Protein AF-A0AAE0I5X9-F1 (afdb_monomer)

Organism: NCBI:txid516989

Solvent-accessible surface area (backbone atoms only — not comparable to full-atom values): 8707 Å² total; per-residue (Å²): 135,83,75,77,74,82,77,69,85,74,56,43,35,26,36,38,39,59,58,84,90,28,45,65,72,63,45,52,54,49,47,45,73,77,28,61,89,68,51,60,85,39,62,48,80,41,82,59,84,77,82,58,62,92,67,30,44,26,38,38,40,31,38,46,26,58,61,53,72,70,57,38,48,51,48,25,50,55,50,54,53,55,61,69,71,42,60,93,91,63,68,49,35,32,38,39,36,35,20,48,60,83,42,85,77,34,55,56,70,71,54,53,39,59,59,49,54,38,78,80,55,45,81,84,45,63,51,51,78,38,63,22,18,76,92,77,73,35,43,58,66,60,47,53,49,53,47,64,75,62,95

pLDDT: mean 84.78, std 13.9, range [49.34, 98.0]

InterPro domains:
  IPR006687 Small GTPase superfamily, SAR1-type [PTHR45684] (49-149)
  IPR006689 Small GTPase superfamily, ARF/SAR type [PF00025] (55-150)
  IPR006689 Small GTPase superfamily, ARF/SAR type [SM00178] (1-151)
  IPR027417 P-loop containing nucleoside triphosphate hydrolase [G3DSA:3.40.50.300] (46-151)
  IPR027417 P-loop containing nucleoside triphosphate hydrolase [SSF52540] (9-149)

Foldseek 3Di:
DDDPDPDPDAAQEEEEEEDPPLCLVLLQVLCCVPCVPPQDPNYDYDYDDPPCLLSHLEYEYGGELQDDLVRLLVSLVVVVVSVVPADVPRDHAYEHEHEDPVDPNRDDPVVSCVSSVCVVVVPPDNYDYWYDYSVVVDTVVVRSVSSVVRD

Nearest PDB structures (foldseek):
  2gao-assembly1_A  TM=7.986E-01  e=5.698E-11  Homo sapiens
  4bas-assembly1_A  TM=8.172E-01  e=1.129E-07  Trypanosoma brucei brucei TREU927
  7rll-assembly1_A  TM=7.810E-01  e=1.452E-07  Candida albicans SC5314
  6vbv-assembly1_3  TM=7.904E-01  e=3.494E-07  Bos taurus
  8f6d-assembly2_D  TM=7.963E-01  e=1.151E-06  Homo sapiens

Secondary structure (DSSP, 8-state):
-PPPPPPPPPPEEEEEEE-TTSSHHHHHHHHHHHHTTTS-TTEEEEE-SSTTGGG-SEEEEEEETT--HHHHHHHHHHHHHHHHTSPTT-PPPEEEEEE-TTSTTPPPHHHHHHHHT-TTTSSSSSEEEEE-BTTTTBSHHHHHHHHHHH-

Mean predicted aligned error: 6.7 Å

Radius of gyration: 16.08 Å; Cα contacts (8 Å, |Δi|>4): 236; chains: 1; bounding box: 30×42×54 Å

Sequence (151 aa):
MSSPAPLGPKPKKVVVVGLDNAGKSKLLRQVWNDLGATLPRTISPSETSSTSLAEAAGIVFVVDATDDHPRWAEAKRELHGMLAAFPPGELPPIVILGTKIDRPYAVEEAVLIHQLGLAELVGGRPITMFMCSVDWKFGYKEAFKWLSENL

Structure (mmCIF, N/CA/C/O backbone):
data_AF-A0AAE0I5X9-F1
#
_entry.id   AF-A0AAE0I5X9-F1
#
loop_
_atom_site.group_PDB
_atom_site.id
_atom_site.type_symbol
_atom_site.label_atom_id
_atom_site.label_alt_id
_atom_site.label_comp_id
_atom_site.label_asym_id
_atom_site.label_entity_id
_atom_site.label_seq_id
_atom_site.pdbx_PDB_ins_code
_atom_site.Cartn_x
_atom_site.Cartn_y
_atom_site.Cartn_z
_atom_site.occupancy
_atom_site.B_iso_or_equiv
_atom_site.auth_seq_id
_atom_site.auth_comp_id
_atom_site.auth_asym_id
_atom_site.auth_atom_id
_atom_site.pdbx_PDB_model_num
ATOM 1 N N . MET A 1 1 ? -13.172 27.947 38.523 1.00 54.00 1 MET A N 1
ATOM 2 C CA . MET A 1 1 ? -12.674 26.621 38.100 1.00 54.00 1 MET A CA 1
ATOM 3 C C . MET A 1 1 ? -13.050 26.447 36.640 1.00 54.00 1 MET A C 1
ATOM 5 O O . MET A 1 1 ? -14.204 26.164 36.353 1.00 54.00 1 MET A O 1
ATOM 9 N N . SER A 1 2 ? -12.136 26.755 35.722 1.00 51.53 2 SER A N 1
ATOM 10 C CA . SER A 1 2 ? -12.405 26.633 34.286 1.00 51.53 2 SER A CA 1
ATOM 11 C C . SER A 1 2 ? -12.300 25.164 33.893 1.00 51.53 2 SER A C 1
ATOM 13 O O . SER A 1 2 ? -11.242 24.561 34.058 1.00 51.53 2 SER A O 1
ATOM 15 N N . SER A 1 3 ? -13.405 24.587 33.426 1.00 57.88 3 SER A N 1
ATOM 16 C CA . SER A 1 3 ? -13.415 23.248 32.833 1.00 57.88 3 SER A CA 1
ATOM 17 C C . SER A 1 3 ? -12.477 23.236 31.616 1.00 57.88 3 SER A C 1
ATOM 19 O O . SER A 1 3 ? -12.530 24.192 30.833 1.00 57.88 3 SER A O 1
ATOM 21 N N . PRO A 1 4 ? -11.602 22.229 31.435 1.00 61.44 4 PRO A N 1
ATOM 22 C CA . PRO A 1 4 ? -10.789 22.146 30.231 1.00 61.44 4 PRO A CA 1
ATOM 23 C C . PRO A 1 4 ? -11.712 22.012 29.016 1.00 61.44 4 PRO A C 1
ATOM 25 O O . PRO A 1 4 ? -12.654 21.217 29.021 1.00 61.44 4 PRO A O 1
ATOM 28 N N . ALA A 1 5 ? -11.456 22.821 27.986 1.00 60.88 5 ALA A N 1
ATOM 29 C CA . ALA A 1 5 ? -12.156 22.719 26.712 1.00 60.88 5 ALA A CA 1
ATOM 30 C C . ALA A 1 5 ? -12.071 21.270 26.193 1.00 60.88 5 ALA A C 1
ATOM 32 O O . ALA A 1 5 ? -11.017 20.643 26.354 1.00 60.88 5 ALA A O 1
ATOM 33 N N . PRO A 1 6 ? -13.142 20.720 25.591 1.00 57.62 6 PRO A N 1
ATOM 34 C CA . PRO A 1 6 ? -13.105 19.370 25.052 1.00 57.62 6 PRO A CA 1
ATOM 35 C C . PRO A 1 6 ? -11.948 19.269 24.056 1.00 57.62 6 PRO A C 1
ATOM 37 O O . PRO A 1 6 ? -11.889 20.007 23.072 1.00 57.62 6 PRO A O 1
ATOM 40 N N . LEU A 1 7 ? -10.998 18.378 24.353 1.00 62.38 7 LEU A N 1
ATOM 41 C CA . LEU A 1 7 ? -9.946 17.997 23.421 1.00 62.38 7 LEU A CA 1
ATOM 42 C C . LEU A 1 7 ? -10.645 17.548 22.136 1.00 62.38 7 LEU A C 1
ATOM 44 O O . LEU A 1 7 ? -11.506 16.668 22.180 1.00 62.38 7 LEU A O 1
ATOM 48 N N . GLY A 1 8 ? -10.313 18.185 21.012 1.00 62.25 8 GLY A N 1
ATOM 49 C CA . GLY A 1 8 ? -10.813 17.766 19.706 1.00 62.25 8 GLY A CA 1
ATOM 50 C C . GLY A 1 8 ? -10.550 16.271 19.461 1.00 62.25 8 GLY A C 1
ATOM 51 O O . GLY A 1 8 ? -9.733 15.667 20.166 1.00 62.25 8 GLY A O 1
ATOM 52 N N . PRO A 1 9 ? -11.232 15.652 18.483 1.00 61.12 9 PRO A N 1
ATOM 53 C CA . PRO A 1 9 ? -11.080 14.226 18.215 1.00 61.12 9 PRO A CA 1
ATOM 54 C C . PRO A 1 9 ? -9.597 13.859 18.073 1.00 61.12 9 PRO A C 1
ATOM 56 O O . PRO A 1 9 ? -8.856 14.504 17.328 1.00 61.12 9 PRO A O 1
ATOM 59 N N . LYS A 1 10 ? -9.161 12.843 18.829 1.00 60.56 10 LYS A N 1
ATOM 60 C CA . LYS A 1 10 ? -7.784 12.344 18.761 1.00 60.56 10 LYS A CA 1
ATOM 61 C C . LYS A 1 10 ? -7.486 11.846 17.342 1.00 60.56 10 LYS A C 1
ATOM 63 O O . LYS A 1 10 ? -8.377 11.274 16.708 1.00 60.56 10 LYS A O 1
ATOM 68 N N . PRO A 1 11 ? -6.248 12.011 16.850 1.00 68.38 11 PRO A N 1
ATOM 69 C CA . PRO A 1 11 ? -5.864 11.435 15.577 1.00 68.38 11 PRO A CA 1
ATOM 70 C C . PRO A 1 11 ? -6.011 9.911 15.568 1.00 68.38 11 PRO A C 1
ATOM 72 O O . PRO A 1 11 ? -5.473 9.220 16.430 1.00 68.38 11 PRO A O 1
ATOM 75 N N . LYS A 1 12 ? -6.737 9.406 14.570 1.00 80.88 12 LYS A N 1
ATOM 76 C CA . LYS A 1 12 ? -6.762 8.012 14.137 1.00 80.88 12 LYS A CA 1
ATOM 77 C C . LYS A 1 12 ? -5.373 7.621 13.604 1.00 80.88 12 LYS A C 1
ATOM 79 O O . LYS A 1 12 ? -4.836 8.181 12.649 1.00 80.88 12 LYS A O 1
ATOM 84 N N . LYS A 1 13 ? -4.752 6.646 14.254 1.00 83.94 13 LYS A N 1
ATOM 85 C CA . LYS A 1 13 ? -3.415 6.162 13.901 1.00 83.94 13 LYS A CA 1
ATOM 86 C C . LYS A 1 13 ? -3.485 5.326 12.624 1.00 83.94 13 LYS A C 1
ATOM 88 O O . LYS A 1 13 ? -4.247 4.366 12.576 1.00 83.94 13 LYS A O 1
ATOM 93 N N . VAL A 1 14 ? -2.687 5.666 11.613 1.00 88.31 14 VAL A N 1
ATOM 94 C CA . VAL A 1 14 ? -2.527 4.833 10.411 1.00 88.31 14 VAL A CA 1
ATOM 95 C C . VAL A 1 14 ? -1.137 4.232 10.435 1.00 88.31 14 VAL A C 1
ATOM 97 O O . VAL A 1 14 ? -0.150 4.938 10.627 1.00 88.31 14 VAL A O 1
ATOM 100 N N . VAL A 1 15 ? -1.043 2.925 10.244 1.00 90.12 15 VAL A N 1
ATOM 101 C CA . VAL A 1 15 ? 0.245 2.228 10.289 1.00 90.12 15 VAL A CA 1
ATOM 102 C C . VAL A 1 15 ? 0.662 1.858 8.873 1.00 90.12 15 VAL A C 1
ATOM 104 O O . VAL A 1 15 ? -0.134 1.326 8.102 1.00 90.12 15 VAL A O 1
ATOM 107 N N . VAL A 1 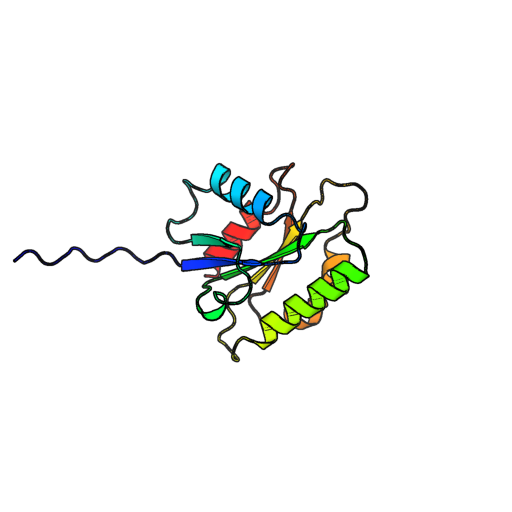16 ? 1.916 2.153 8.527 1.00 91.06 16 VAL A N 1
ATOM 108 C CA . VAL A 1 16 ? 2.514 1.763 7.248 1.00 91.06 16 VAL A CA 1
ATOM 109 C C . VAL A 1 16 ? 3.449 0.583 7.494 1.00 91.06 16 VAL A C 1
ATOM 111 O O . VAL A 1 16 ? 4.431 0.692 8.230 1.00 91.06 16 VAL A O 1
ATOM 114 N N . VAL A 1 17 ? 3.138 -0.548 6.871 1.00 91.38 17 VAL A N 1
ATOM 115 C CA . VAL A 1 17 ? 3.860 -1.822 6.995 1.00 91.38 17 VAL A CA 1
ATOM 116 C C . VAL A 1 17 ? 4.245 -2.349 5.612 1.00 91.38 17 VAL A C 1
ATOM 118 O O . VAL A 1 17 ? 3.852 -1.788 4.595 1.00 91.38 17 VAL A O 1
ATOM 121 N N . GLY A 1 18 ? 5.057 -3.400 5.558 1.00 88.38 18 GLY A N 1
ATOM 122 C CA . GLY A 1 18 ? 5.553 -4.000 4.317 1.00 88.38 18 GLY A CA 1
ATOM 123 C C . GLY A 1 18 ? 7.008 -4.430 4.456 1.00 88.38 18 GLY A C 1
ATOM 124 O O . GLY A 1 18 ? 7.669 -4.063 5.437 1.00 88.38 18 GLY A O 1
ATOM 125 N N . LEU A 1 19 ? 7.524 -5.165 3.472 1.00 86.62 19 LEU A N 1
ATOM 126 C CA . LEU A 1 19 ? 8.905 -5.658 3.494 1.00 86.62 19 LEU A CA 1
ATOM 127 C C . LEU A 1 19 ? 9.932 -4.516 3.496 1.00 86.62 19 LEU A C 1
ATOM 129 O O . LEU A 1 19 ? 9.627 -3.351 3.190 1.00 86.62 19 LEU A O 1
ATOM 133 N N . ASP A 1 20 ? 11.163 -4.825 3.897 1.00 82.19 20 ASP A N 1
ATOM 134 C CA . ASP A 1 20 ? 12.298 -3.923 3.717 1.00 82.19 20 ASP A CA 1
ATOM 135 C C . ASP A 1 20 ? 12.428 -3.517 2.242 1.00 82.19 20 ASP A C 1
ATOM 137 O O . ASP A 1 20 ? 12.007 -4.224 1.335 1.00 82.19 20 ASP A O 1
ATOM 141 N N . ASN A 1 21 ? 12.957 -2.318 1.999 1.00 83.81 21 ASN A N 1
ATOM 142 C CA . ASN A 1 21 ? 13.128 -1.759 0.655 1.00 83.81 21 ASN A CA 1
ATOM 143 C C . ASN A 1 21 ? 11.842 -1.538 -0.184 1.00 83.81 21 ASN A C 1
ATOM 145 O O . ASN A 1 21 ? 11.928 -0.930 -1.250 1.00 83.81 21 ASN A O 1
ATOM 149 N N . ALA A 1 22 ? 10.642 -1.865 0.314 1.00 85.06 22 ALA A N 1
ATOM 150 C CA . ALA A 1 22 ? 9.373 -1.606 -0.388 1.00 85.06 22 ALA A CA 1
ATOM 151 C C . ALA A 1 22 ? 9.041 -0.103 -0.576 1.00 85.06 22 ALA A C 1
ATOM 153 O O . ALA A 1 22 ? 8.101 0.267 -1.274 1.00 85.06 22 ALA A O 1
ATOM 154 N N . GLY A 1 23 ? 9.819 0.800 0.038 1.00 86.31 23 GLY A N 1
ATOM 155 C CA . GLY A 1 23 ? 9.703 2.251 -0.157 1.00 86.31 23 GLY A CA 1
ATOM 156 C C . GLY A 1 23 ? 8.909 3.007 0.913 1.00 86.31 23 GLY A C 1
ATOM 157 O O . GLY A 1 23 ? 8.615 4.186 0.715 1.00 86.31 23 GLY A O 1
ATOM 158 N N . LYS A 1 24 ? 8.610 2.374 2.057 1.00 90.19 24 LYS A N 1
ATOM 159 C CA . LYS A 1 24 ? 7.846 2.951 3.183 1.00 90.19 24 LYS A CA 1
ATOM 160 C C . LYS A 1 24 ? 8.336 4.344 3.611 1.00 90.19 24 LYS A C 1
ATOM 162 O O . LYS A 1 24 ? 7.550 5.287 3.621 1.00 90.19 24 LYS A O 1
ATOM 167 N N . SER A 1 25 ? 9.635 4.524 3.858 1.00 86.88 25 SER A N 1
ATOM 168 C CA . SER A 1 25 ? 10.161 5.801 4.373 1.00 86.88 25 SER A CA 1
ATOM 169 C C . SER A 1 25 ? 10.082 6.923 3.337 1.00 86.88 25 SER A C 1
ATOM 171 O O . SER A 1 25 ? 9.823 8.082 3.666 1.00 86.88 25 SER A O 1
ATOM 173 N N . LYS A 1 26 ? 10.274 6.579 2.055 1.00 90.56 26 LYS A N 1
ATOM 174 C CA . LYS A 1 26 ? 10.146 7.519 0.935 1.00 90.56 26 LYS A CA 1
ATOM 175 C C . LYS A 1 26 ? 8.687 7.947 0.757 1.00 90.56 26 LYS A C 1
ATOM 177 O O . LYS A 1 26 ? 8.429 9.138 0.599 1.00 90.56 26 LYS A O 1
ATOM 182 N N . LEU A 1 27 ? 7.761 6.990 0.840 1.00 89.75 27 LEU A N 1
ATOM 183 C CA . LEU A 1 27 ? 6.320 7.231 0.821 1.00 89.75 27 LEU A CA 1
ATOM 184 C C . LEU A 1 27 ? 5.902 8.161 1.962 1.00 89.75 27 LEU A C 1
ATOM 186 O O . LEU A 1 27 ? 5.300 9.195 1.700 1.00 89.75 27 LEU A O 1
ATOM 190 N N . LEU A 1 28 ? 6.266 7.838 3.205 1.00 88.25 28 LEU A N 1
ATOM 191 C CA . LEU A 1 28 ? 5.904 8.627 4.387 1.00 88.25 28 LEU A CA 1
ATOM 192 C C . LEU A 1 28 ? 6.380 10.075 4.287 1.00 88.25 28 LEU A C 1
ATOM 194 O O . LEU A 1 28 ? 5.602 11.000 4.513 1.00 88.25 28 LEU A O 1
ATOM 198 N N . ARG A 1 29 ? 7.640 10.279 3.883 1.00 87.38 29 ARG A N 1
ATOM 199 C CA . ARG A 1 29 ? 8.182 11.623 3.659 1.00 87.38 29 ARG A CA 1
ATOM 200 C C . ARG A 1 29 ? 7.388 12.376 2.593 1.00 87.38 29 ARG A C 1
ATOM 202 O O . ARG A 1 29 ? 7.090 13.552 2.781 1.00 87.38 29 ARG A O 1
ATOM 209 N N . GLN A 1 30 ? 7.042 11.723 1.483 1.00 90.50 30 GLN A N 1
ATOM 210 C CA . GLN A 1 30 ? 6.301 12.379 0.408 1.00 90.50 30 GLN A CA 1
ATOM 211 C C . GLN A 1 30 ? 4.860 12.704 0.810 1.00 90.50 30 GLN A C 1
ATOM 213 O O . GLN A 1 30 ? 4.385 13.799 0.523 1.00 90.50 30 GLN A O 1
ATOM 218 N N . VAL A 1 31 ? 4.190 11.789 1.509 1.00 87.56 31 VAL A N 1
ATOM 219 C CA . VAL A 1 31 ? 2.854 12.009 2.071 1.00 87.56 31 VAL A CA 1
ATOM 220 C C . VAL A 1 31 ? 2.876 13.196 3.030 1.00 87.56 31 VAL A C 1
ATOM 222 O O . VAL A 1 31 ? 2.016 14.063 2.928 1.00 87.56 31 VAL A O 1
ATOM 225 N N . TRP A 1 32 ? 3.885 13.303 3.897 1.00 84.50 32 TRP A N 1
ATOM 226 C CA . TRP A 1 32 ? 4.031 14.462 4.778 1.00 84.50 32 TRP A CA 1
ATOM 227 C C . TRP A 1 32 ? 4.264 15.767 4.006 1.00 84.50 32 TRP A C 1
ATOM 229 O O . TRP A 1 32 ? 3.668 16.790 4.326 1.00 84.50 32 TRP A O 1
ATOM 239 N N . ASN A 1 33 ? 5.088 15.739 2.958 1.00 86.50 33 ASN A N 1
ATOM 240 C CA . ASN A 1 33 ? 5.364 16.925 2.146 1.00 86.50 33 ASN A CA 1
ATOM 241 C C . ASN A 1 33 ? 4.134 17.414 1.371 1.00 86.50 33 ASN A C 1
ATOM 243 O O . ASN A 1 33 ? 3.880 18.613 1.316 1.00 86.50 33 ASN A O 1
ATOM 247 N N . ASP A 1 34 ? 3.389 16.497 0.753 1.00 84.38 34 ASP A N 1
ATOM 248 C CA . ASP A 1 34 ? 2.258 16.854 -0.105 1.00 84.38 34 ASP A CA 1
ATOM 249 C C . ASP A 1 34 ? 0.968 17.069 0.682 1.00 84.38 34 ASP A C 1
ATOM 251 O O . ASP A 1 34 ? 0.140 17.896 0.301 1.00 84.38 34 ASP A O 1
ATOM 255 N N . LEU A 1 35 ? 0.777 16.280 1.739 1.00 76.06 35 LEU A N 1
ATOM 256 C CA . LEU A 1 35 ? -0.476 16.199 2.469 1.00 76.06 35 LEU A CA 1
ATOM 257 C C . LEU A 1 35 ? -0.335 16.633 3.935 1.00 76.06 35 LEU A C 1
ATOM 259 O O . LEU A 1 35 ? -1.336 16.725 4.621 1.00 76.06 35 LEU A O 1
ATOM 263 N N . GLY A 1 36 ? 0.844 16.974 4.461 1.00 70.31 36 GLY A N 1
ATOM 264 C CA . GLY A 1 36 ? 1.000 17.332 5.883 1.00 70.31 36 GLY A CA 1
ATOM 265 C C . GLY A 1 36 ? 0.122 18.503 6.354 1.00 70.31 36 GLY A C 1
ATOM 266 O O . GLY A 1 36 ? -0.266 18.551 7.518 1.00 70.31 36 GLY A O 1
ATOM 267 N N . ALA A 1 37 ? -0.245 19.420 5.452 1.00 61.69 37 ALA A N 1
ATOM 268 C CA . ALA A 1 37 ? -1.179 20.514 5.737 1.00 61.69 37 ALA A CA 1
ATOM 269 C C . ALA A 1 37 ? -2.658 20.182 5.437 1.00 61.69 37 ALA A C 1
ATOM 271 O O . ALA A 1 37 ? -3.540 20.901 5.907 1.00 61.69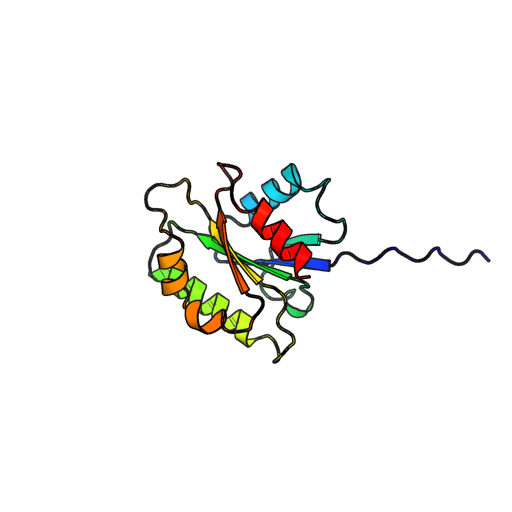 37 ALA A O 1
ATOM 272 N N . THR A 1 38 ? -2.935 19.137 4.647 1.00 60.31 38 THR A N 1
ATOM 273 C CA . THR A 1 38 ? -4.261 18.833 4.064 1.00 60.31 38 THR A CA 1
ATOM 274 C C . THR A 1 38 ? -4.807 17.448 4.405 1.00 60.31 38 THR A C 1
ATOM 276 O O . THR A 1 38 ? -6.008 17.230 4.248 1.00 60.31 38 THR A O 1
ATOM 279 N N . LEU A 1 39 ? -3.981 16.524 4.909 1.00 59.41 39 LEU A N 1
ATOM 280 C CA . LEU A 1 39 ? -4.463 15.343 5.607 1.00 59.41 39 LEU A CA 1
ATOM 281 C C . LEU A 1 39 ? -5.364 15.861 6.719 1.00 59.41 39 LEU A C 1
ATOM 283 O O . LEU A 1 39 ? -4.981 16.805 7.427 1.00 59.41 39 LEU A O 1
ATOM 287 N N . PRO A 1 40 ? -6.542 15.253 6.916 1.00 52.19 40 PRO A N 1
ATOM 288 C CA . PRO A 1 40 ? -7.266 15.465 8.149 1.00 52.19 40 PRO A CA 1
ATOM 289 C C . PRO A 1 40 ? -6.256 15.309 9.285 1.00 52.19 40 PRO A C 1
ATOM 291 O O . PRO A 1 40 ? -5.518 14.320 9.313 1.00 52.19 40 PRO A O 1
ATOM 294 N N . ARG A 1 41 ? -6.223 16.257 10.236 1.00 49.34 41 ARG A N 1
ATOM 295 C CA . ARG A 1 41 ? -5.385 16.167 11.457 1.00 49.34 41 ARG A CA 1
ATOM 296 C C . ARG A 1 41 ? -5.602 14.861 12.232 1.00 49.34 41 ARG A C 1
ATOM 298 O O . ARG A 1 41 ? -4.937 14.606 13.224 1.00 49.34 41 ARG A O 1
ATOM 305 N N . THR A 1 42 ? -6.562 14.073 11.775 1.00 51.12 42 THR A N 1
ATOM 306 C CA . THR A 1 42 ? -6.969 12.762 12.196 1.00 51.12 42 THR A CA 1
ATOM 307 C C . THR A 1 42 ? -6.060 11.626 11.718 1.00 51.12 42 THR A C 1
ATOM 309 O O . THR A 1 42 ? -6.230 10.561 12.263 1.00 51.12 42 THR A O 1
ATOM 312 N N . ILE A 1 43 ? -5.124 11.766 10.768 1.00 61.06 43 ILE A N 1
ATOM 313 C CA . ILE A 1 43 ? -4.277 10.631 10.324 1.00 61.06 43 ILE A CA 1
ATOM 314 C C . ILE A 1 43 ? -2.806 10.853 10.683 1.00 61.06 43 ILE A C 1
ATOM 316 O O . ILE A 1 43 ? -2.215 11.865 10.320 1.00 61.06 43 ILE A O 1
ATOM 320 N N . SER A 1 44 ? -2.194 9.894 11.380 1.00 63.75 44 SER A N 1
ATOM 321 C CA . SER A 1 44 ? -0.762 9.916 11.731 1.00 63.75 44 SER A CA 1
ATOM 322 C C . SER A 1 44 ? -0.054 8.657 11.220 1.00 63.75 44 SER A C 1
ATOM 324 O O . SER A 1 44 ? -0.122 7.631 11.898 1.00 63.75 44 SER A O 1
ATOM 326 N N . PRO A 1 45 ? 0.587 8.715 10.035 1.00 61.09 45 PRO A N 1
ATOM 327 C CA . PRO A 1 45 ? 1.321 7.596 9.448 1.00 61.09 45 PRO A CA 1
ATOM 328 C C . PRO A 1 45 ? 2.643 7.312 10.182 1.00 61.09 45 PRO A C 1
ATOM 330 O O . PRO A 1 45 ? 3.459 8.218 10.347 1.00 61.09 45 PRO A O 1
ATOM 333 N N . SER A 1 46 ? 2.899 6.060 10.568 1.00 60.19 46 SER A N 1
ATOM 334 C CA . SER A 1 46 ? 4.187 5.632 11.148 1.00 60.19 46 SER A CA 1
ATOM 335 C C . SER A 1 46 ? 4.639 4.274 10.615 1.00 60.19 46 SER A C 1
ATOM 337 O O . SER A 1 46 ? 3.804 3.388 10.428 1.00 60.19 46 SER A O 1
ATOM 339 N N . GLU A 1 47 ? 5.950 4.078 10.435 1.00 62.75 47 GLU A N 1
ATOM 340 C CA . GLU A 1 47 ? 6.509 2.732 10.242 1.00 62.75 47 GLU A CA 1
ATOM 341 C C . GLU A 1 47 ? 6.380 1.944 11.548 1.00 62.75 47 GLU A C 1
ATOM 343 O O . GLU A 1 47 ? 6.633 2.479 12.630 1.00 62.75 47 GLU A O 1
ATOM 348 N N . THR A 1 48 ? 5.973 0.676 11.494 1.00 61.56 48 THR A N 1
ATOM 349 C CA . THR A 1 48 ? 6.021 -0.177 12.688 1.00 61.56 48 THR A CA 1
ATOM 350 C C . THR A 1 48 ? 6.361 -1.624 12.367 1.00 61.56 48 THR A C 1
ATOM 352 O O . THR A 1 48 ? 5.813 -2.223 11.447 1.00 61.56 48 THR A O 1
ATOM 355 N N . SER A 1 49 ? 7.214 -2.191 13.218 1.00 53.69 49 SER A N 1
ATOM 356 C CA . SER A 1 49 ? 7.423 -3.621 13.405 1.00 53.69 49 SER A CA 1
ATOM 357 C C . SER A 1 49 ? 6.381 -4.141 14.410 1.00 53.69 49 SER A C 1
ATOM 359 O O . SER A 1 49 ? 6.566 -4.025 15.618 1.00 53.69 49 SER A O 1
ATOM 361 N N . SER A 1 50 ? 5.247 -4.647 13.917 1.00 51.78 50 SER A N 1
ATOM 362 C CA . SER A 1 50 ? 4.244 -5.491 14.613 1.00 51.78 50 SER A CA 1
ATOM 363 C C . SER A 1 50 ? 3.489 -4.985 15.870 1.00 51.78 50 SER A C 1
ATOM 365 O O . SER A 1 50 ? 2.302 -5.273 15.985 1.00 51.78 50 SER A O 1
ATOM 367 N N . THR A 1 51 ? 4.068 -4.215 16.797 1.00 51.03 51 THR A N 1
ATOM 368 C CA . THR A 1 51 ? 3.446 -3.955 18.123 1.00 51.03 51 THR A CA 1
ATOM 369 C C . THR A 1 51 ? 2.310 -2.915 18.112 1.00 51.03 51 THR A C 1
ATOM 371 O O . THR A 1 51 ? 1.573 -2.802 19.083 1.00 51.03 51 THR A O 1
ATOM 374 N N . SER A 1 52 ? 2.125 -2.150 17.029 1.00 63.12 52 SER A N 1
ATOM 375 C CA . SER A 1 52 ? 1.136 -1.055 16.971 1.00 63.12 52 SER A CA 1
ATOM 376 C C . SER A 1 52 ? -0.140 -1.357 16.180 1.00 63.12 52 SER A C 1
ATOM 378 O O . SER A 1 52 ? -1.022 -0.499 16.122 1.00 63.12 52 SER A O 1
ATOM 380 N N . LEU A 1 53 ? -0.244 -2.544 15.575 1.00 74.50 53 LEU A N 1
ATOM 381 C CA . LEU A 1 53 ? -1.337 -2.895 14.660 1.00 74.50 53 LEU A CA 1
ATOM 382 C C . LEU A 1 53 ? -2.704 -2.965 15.352 1.00 74.50 53 LEU A C 1
ATOM 384 O O . LEU A 1 53 ? -3.695 -2.577 14.747 1.00 74.50 53 LEU A O 1
ATOM 388 N N . ALA A 1 54 ? -2.753 -3.378 16.622 1.00 73.75 54 ALA A N 1
ATOM 389 C CA . ALA A 1 54 ? -4.000 -3.486 17.387 1.00 73.75 54 ALA A CA 1
ATOM 390 C C . ALA A 1 54 ? -4.709 -2.136 17.611 1.00 73.75 54 ALA A C 1
ATOM 392 O O . ALA A 1 54 ? -5.913 -2.094 17.822 1.00 73.75 54 ALA A O 1
ATOM 393 N N . GLU A 1 55 ? -3.971 -1.024 17.557 1.00 77.44 55 GLU A N 1
ATOM 394 C CA . GLU A 1 55 ? -4.519 0.331 17.708 1.00 77.44 55 GLU A CA 1
ATOM 395 C C . GLU A 1 55 ? -4.627 1.072 16.366 1.00 77.44 55 GLU A C 1
ATOM 397 O O . GLU A 1 55 ? -4.921 2.272 16.332 1.00 77.44 55 GLU A O 1
ATOM 402 N N . ALA A 1 56 ? -4.309 0.401 15.256 1.00 86.75 56 ALA A N 1
ATOM 403 C CA . ALA A 1 56 ? -4.354 1.010 13.940 1.00 86.75 56 ALA A CA 1
ATOM 404 C C . ALA A 1 56 ? -5.813 1.221 13.530 1.00 86.75 56 ALA A C 1
ATOM 406 O O . ALA A 1 56 ? -6.581 0.276 13.395 1.00 86.75 56 ALA A O 1
ATOM 407 N N . ALA A 1 57 ? -6.181 2.471 13.274 1.00 89.69 57 ALA A N 1
ATOM 408 C CA . ALA A 1 57 ? -7.462 2.788 12.661 1.00 89.69 57 ALA A CA 1
ATOM 409 C C . ALA A 1 57 ? -7.485 2.403 11.174 1.00 89.69 57 ALA A C 1
ATOM 411 O O . ALA A 1 57 ? -8.550 2.166 10.624 1.00 89.69 57 ALA A O 1
ATOM 412 N N . GLY A 1 58 ? -6.317 2.346 10.529 1.00 92.31 58 GLY A N 1
ATOM 413 C CA . GLY A 1 58 ? -6.150 1.930 9.140 1.00 92.31 58 GLY A CA 1
ATOM 414 C C . GLY A 1 58 ? -4.721 1.480 8.862 1.00 92.31 58 GLY A C 1
ATOM 415 O O . GLY A 1 58 ? -3.782 1.877 9.563 1.00 92.31 58 GLY A O 1
ATOM 416 N N . ILE A 1 59 ? -4.549 0.651 7.838 1.00 93.06 59 ILE A N 1
ATOM 417 C CA . ILE A 1 59 ? -3.260 0.044 7.496 1.00 93.06 59 ILE A CA 1
ATOM 418 C C . ILE A 1 59 ? -2.924 0.332 6.034 1.00 93.06 59 ILE A C 1
ATOM 420 O O . ILE A 1 59 ? -3.764 0.193 5.150 1.00 93.06 59 ILE A O 1
ATOM 424 N N . VAL A 1 60 ? -1.671 0.696 5.769 1.00 94.81 60 VAL A N 1
ATOM 425 C CA . VAL A 1 60 ? -1.102 0.728 4.417 1.00 94.81 60 VAL A CA 1
ATOM 426 C C . VAL A 1 60 ? -0.026 -0.348 4.336 1.00 94.81 60 VAL A C 1
ATOM 428 O O . VAL A 1 60 ? 1.033 -0.219 4.949 1.00 94.81 60 VAL A O 1
ATOM 431 N N . PHE A 1 61 ? -0.296 -1.412 3.588 1.00 95.44 61 PHE A N 1
ATOM 432 C CA . PHE A 1 61 ? 0.648 -2.488 3.314 1.00 95.44 61 PHE A CA 1
ATOM 433 C C . PHE A 1 61 ? 1.366 -2.213 1.990 1.00 95.44 61 PHE A C 1
ATOM 435 O O . PHE A 1 61 ? 0.754 -2.205 0.925 1.00 95.44 61 PHE A O 1
ATOM 442 N N . VAL A 1 62 ? 2.667 -1.949 2.059 1.00 95.88 62 VAL A N 1
ATOM 443 C CA . VAL A 1 62 ? 3.491 -1.518 0.925 1.00 95.88 62 VAL A CA 1
ATOM 444 C C . VAL A 1 62 ? 4.199 -2.716 0.300 1.00 95.88 62 VAL A C 1
ATOM 4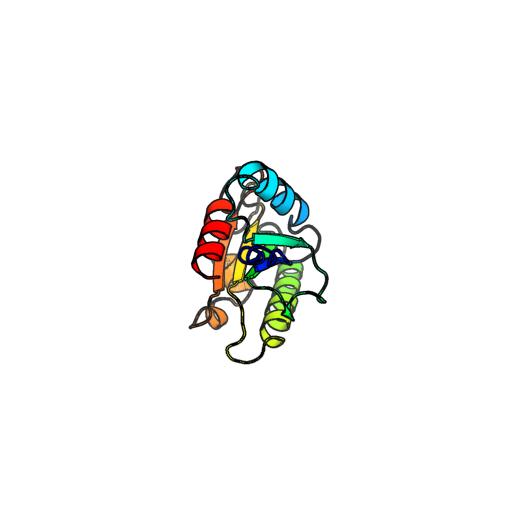46 O O . VAL A 1 62 ? 4.888 -3.463 0.998 1.00 95.88 62 VAL A O 1
ATOM 449 N N . VAL A 1 63 ? 4.075 -2.858 -1.020 1.00 96.44 63 VAL A N 1
ATOM 450 C CA . VAL A 1 63 ? 4.714 -3.916 -1.818 1.00 96.44 63 VAL A CA 1
ATOM 451 C C . VAL A 1 63 ? 5.428 -3.281 -2.998 1.00 96.44 63 VAL A C 1
ATOM 453 O O . VAL A 1 63 ? 4.875 -2.395 -3.637 1.00 96.44 63 VAL A O 1
ATOM 456 N N . ASP A 1 64 ? 6.648 -3.717 -3.292 1.00 96.50 64 ASP A N 1
ATOM 457 C CA . ASP A 1 64 ? 7.394 -3.253 -4.459 1.00 96.50 64 ASP A CA 1
ATOM 458 C C . ASP A 1 64 ? 6.903 -3.973 -5.726 1.00 96.50 64 ASP A C 1
ATOM 460 O O . ASP A 1 64 ? 6.888 -5.204 -5.784 1.00 96.50 64 ASP A O 1
ATOM 464 N N . ALA A 1 65 ? 6.507 -3.223 -6.756 1.00 97.75 65 ALA A N 1
ATOM 465 C CA . ALA A 1 65 ? 6.100 -3.800 -8.037 1.00 97.75 65 ALA A CA 1
ATOM 466 C C . ALA A 1 65 ? 7.286 -4.356 -8.848 1.00 97.75 65 ALA A C 1
ATOM 468 O O . ALA A 1 65 ? 7.068 -5.024 -9.852 1.00 97.75 65 ALA A O 1
ATOM 469 N N . THR A 1 66 ? 8.526 -4.080 -8.440 1.00 96.88 66 THR A N 1
ATOM 470 C CA . THR A 1 66 ? 9.755 -4.558 -9.101 1.00 96.88 66 THR A CA 1
ATOM 471 C C . THR A 1 66 ? 10.405 -5.753 -8.414 1.00 96.88 66 THR A C 1
ATOM 473 O O . THR A 1 66 ? 11.415 -6.258 -8.904 1.00 96.88 66 THR A O 1
ATOM 476 N N . ASP A 1 67 ? 9.853 -6.179 -7.278 1.00 96.25 67 ASP A N 1
ATOM 477 C CA . ASP A 1 67 ? 10.325 -7.359 -6.561 1.00 96.25 67 ASP A CA 1
ATOM 478 C C . ASP A 1 67 ? 10.151 -8.636 -7.404 1.00 96.25 67 ASP A C 1
ATOM 480 O O . ASP A 1 67 ? 9.515 -8.650 -8.456 1.00 96.25 67 ASP A O 1
ATOM 484 N N . ASP A 1 68 ? 10.754 -9.729 -6.946 1.00 94.44 68 ASP A N 1
ATOM 485 C CA . ASP A 1 68 ? 10.648 -11.038 -7.575 1.00 94.44 68 ASP A CA 1
ATOM 486 C C . ASP A 1 68 ? 9.688 -11.972 -6.816 1.00 94.44 68 ASP A C 1
ATOM 488 O O . ASP A 1 68 ? 9.120 -11.650 -5.768 1.00 94.44 68 ASP A O 1
ATOM 492 N N . HIS A 1 69 ? 9.484 -13.172 -7.361 1.00 93.00 69 HIS A N 1
ATOM 493 C CA . HIS A 1 69 ? 8.530 -14.133 -6.808 1.00 93.00 69 HIS A CA 1
ATOM 494 C C . HIS A 1 69 ? 8.822 -14.534 -5.342 1.00 93.00 69 HIS A C 1
ATOM 496 O O . HIS A 1 69 ? 7.865 -14.643 -4.569 1.00 93.00 69 HIS A O 1
ATOM 502 N N . PRO A 1 70 ? 10.079 -14.756 -4.903 1.00 96.25 70 PRO A N 1
ATOM 503 C CA . PRO A 1 70 ? 10.396 -14.973 -3.488 1.00 96.25 70 PRO A CA 1
ATOM 504 C C . PRO A 1 70 ? 9.991 -13.808 -2.578 1.00 96.25 70 PRO A C 1
ATOM 506 O O . PRO A 1 70 ? 9.344 -14.041 -1.553 1.00 96.25 70 PRO A O 1
ATOM 509 N N . ARG A 1 71 ? 10.308 -12.565 -2.963 1.00 95.50 71 ARG A N 1
ATOM 510 C CA . ARG A 1 71 ? 9.918 -11.362 -2.213 1.00 95.50 71 ARG A CA 1
ATOM 511 C C . ARG A 1 71 ? 8.400 -11.223 -2.114 1.00 95.50 71 ARG A C 1
ATOM 513 O O . ARG A 1 71 ? 7.874 -10.987 -1.029 1.00 95.50 71 ARG A O 1
ATOM 520 N N . TRP A 1 72 ? 7.660 -11.442 -3.201 1.00 95.88 72 TRP A N 1
ATOM 521 C CA . TRP A 1 72 ? 6.194 -11.400 -3.147 1.00 95.88 72 TRP A CA 1
ATOM 522 C C . TRP A 1 72 ? 5.584 -12.544 -2.336 1.00 95.88 72 TRP A C 1
ATOM 524 O O . TRP A 1 72 ? 4.585 -12.331 -1.650 1.00 95.88 72 TRP A O 1
ATOM 534 N N . ALA A 1 73 ? 6.179 -13.738 -2.355 1.00 96.31 73 ALA A N 1
ATOM 535 C CA . ALA A 1 73 ? 5.740 -14.842 -1.503 1.00 96.31 73 ALA A CA 1
ATOM 536 C C . ALA A 1 73 ? 5.942 -14.521 -0.011 1.00 96.31 73 ALA A C 1
ATOM 538 O O . ALA A 1 73 ? 5.076 -14.823 0.815 1.00 96.31 73 ALA A O 1
ATOM 539 N N . GLU A 1 74 ? 7.047 -13.859 0.337 1.00 95.69 74 GLU A N 1
ATOM 540 C CA . GLU A 1 74 ? 7.277 -13.338 1.684 1.00 95.69 74 GLU A CA 1
ATOM 541 C C . GLU A 1 74 ? 6.253 -12.252 2.046 1.00 95.69 74 G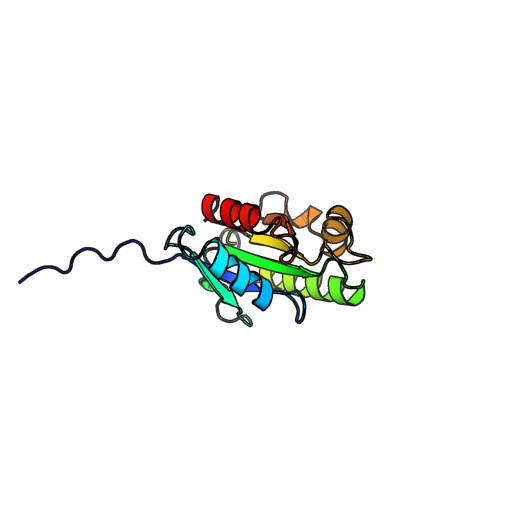LU A C 1
ATOM 543 O O . GLU A 1 74 ? 5.622 -12.336 3.101 1.00 95.69 74 GLU A O 1
ATOM 548 N N . ALA A 1 75 ? 6.003 -11.296 1.146 1.00 95.38 75 ALA A N 1
ATOM 549 C CA . ALA A 1 75 ? 5.004 -10.249 1.346 1.00 95.38 75 ALA A CA 1
ATOM 550 C C . ALA A 1 75 ? 3.596 -10.834 1.539 1.00 95.38 75 ALA A C 1
ATOM 552 O O . ALA A 1 75 ? 2.863 -10.393 2.423 1.00 95.38 75 ALA A O 1
ATOM 553 N N . LYS A 1 76 ? 3.233 -11.871 0.773 1.00 95.81 76 LYS A N 1
ATOM 554 C CA . LYS A 1 76 ? 1.987 -12.625 0.951 1.00 95.81 76 LYS A CA 1
ATOM 555 C C . LYS A 1 76 ? 1.918 -13.248 2.342 1.00 95.81 76 LYS A C 1
ATOM 557 O O . LYS A 1 76 ? 0.908 -13.090 3.020 1.00 95.81 76 LYS A O 1
ATOM 562 N N . ARG A 1 77 ? 2.971 -13.944 2.781 1.00 94.38 77 ARG A N 1
ATOM 563 C CA . ARG A 1 77 ? 3.013 -14.583 4.106 1.00 94.38 77 ARG A CA 1
ATOM 564 C C . ARG A 1 77 ? 2.799 -13.561 5.223 1.00 94.38 77 ARG A C 1
ATOM 566 O O . ARG A 1 77 ? 1.980 -13.802 6.106 1.00 94.38 77 ARG A O 1
ATOM 573 N N . GLU A 1 78 ? 3.494 -12.428 5.164 1.00 92.88 78 GLU A N 1
ATOM 574 C CA . GLU A 1 78 ? 3.363 -11.349 6.150 1.00 92.88 78 GLU A CA 1
ATOM 575 C C . GLU A 1 78 ? 1.969 -10.702 6.112 1.00 92.88 78 GLU A C 1
ATOM 577 O O . GLU A 1 78 ? 1.347 -10.524 7.158 1.00 92.88 78 GLU A O 1
ATOM 582 N N . LEU A 1 79 ? 1.429 -10.417 4.919 1.00 93.12 79 LEU A N 1
ATOM 583 C CA . LEU A 1 79 ? 0.080 -9.868 4.759 1.00 93.12 79 LEU A CA 1
ATOM 584 C C . LEU A 1 79 ? -0.977 -10.808 5.347 1.00 93.12 79 LEU A C 1
ATOM 586 O O . LEU A 1 79 ? -1.785 -10.390 6.170 1.00 93.12 79 LEU A O 1
ATOM 590 N N . HIS A 1 80 ? -0.972 -12.080 4.951 1.00 92.88 80 HIS A N 1
ATOM 591 C CA . H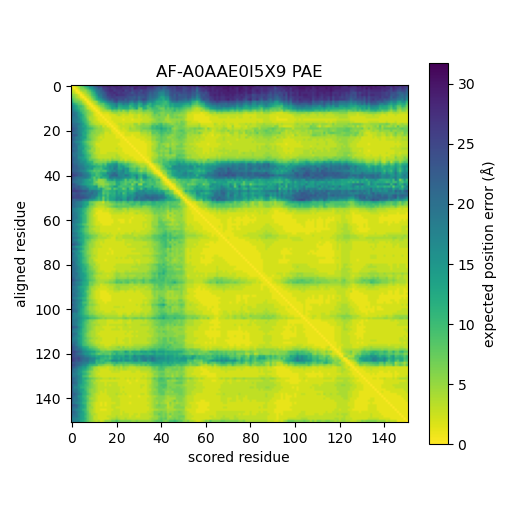IS A 1 80 ? -1.959 -13.059 5.414 1.00 92.88 80 HIS A CA 1
ATOM 592 C C . HIS A 1 80 ? -1.826 -13.331 6.917 1.00 92.88 80 HIS A C 1
ATOM 594 O O . HIS A 1 80 ? -2.841 -13.410 7.607 1.00 92.88 80 HIS A O 1
ATOM 600 N N . GLY A 1 81 ? -0.598 -13.404 7.441 1.00 90.50 81 GLY A N 1
ATOM 601 C CA . GLY A 1 81 ? -0.345 -13.528 8.878 1.00 90.50 81 GLY A CA 1
ATOM 602 C C . GLY A 1 81 ? -0.869 -12.329 9.671 1.00 90.50 81 GLY A C 1
ATOM 603 O O . GLY A 1 81 ? -1.534 -12.508 10.689 1.00 90.50 81 GLY A O 1
ATOM 604 N N . MET A 1 82 ? -0.648 -11.111 9.168 1.00 88.75 82 MET A N 1
ATOM 605 C CA . MET A 1 82 ? -1.191 -9.887 9.758 1.00 88.75 82 MET A CA 1
ATOM 606 C C . MET A 1 82 ? -2.724 -9.892 9.752 1.00 88.75 82 MET A C 1
ATOM 608 O O . MET A 1 82 ? -3.333 -9.601 10.775 1.00 88.75 82 MET A O 1
ATOM 612 N N . LEU A 1 83 ? -3.355 -10.243 8.628 1.00 88.81 83 LEU A N 1
ATOM 613 C CA . LEU A 1 83 ? -4.817 -10.313 8.516 1.00 88.81 83 LEU A CA 1
ATOM 614 C C . LEU A 1 83 ? -5.430 -11.329 9.484 1.00 88.81 83 LEU A C 1
ATOM 616 O O . LEU A 1 83 ? -6.498 -11.076 10.035 1.00 88.81 83 LEU A O 1
ATOM 620 N N . ALA A 1 84 ? -4.763 -12.467 9.688 1.00 88.50 84 ALA A N 1
ATOM 621 C CA . ALA A 1 84 ? -5.203 -13.513 10.608 1.00 88.50 84 ALA A CA 1
ATOM 622 C C . ALA A 1 84 ? -5.058 -13.125 12.090 1.00 88.50 84 ALA A C 1
ATOM 624 O O . ALA A 1 84 ? -5.681 -13.756 12.942 1.00 88.50 84 ALA A O 1
ATOM 625 N N . ALA A 1 85 ? -4.255 -12.104 12.406 1.00 87.12 85 ALA A N 1
ATOM 626 C CA . ALA A 1 85 ? -4.069 -11.624 13.772 1.00 87.12 85 ALA A CA 1
ATOM 627 C C . ALA A 1 85 ? -5.234 -10.753 14.278 1.00 87.12 85 ALA A C 1
ATOM 629 O O . ALA A 1 85 ? -5.346 -10.539 15.484 1.00 87.12 85 ALA A O 1
ATOM 630 N N . PHE A 1 86 ? -6.100 -10.256 13.386 1.00 87.06 86 PHE A N 1
ATOM 631 C CA . PHE A 1 86 ? -7.276 -9.475 13.771 1.00 87.06 86 PHE A CA 1
ATOM 632 C C . PHE A 1 86 ? -8.471 -10.387 14.080 1.00 87.06 86 PHE A C 1
ATOM 634 O O . PHE A 1 86 ? -8.769 -11.291 13.290 1.00 87.06 86 PHE A O 1
ATOM 641 N N . PRO A 1 87 ? -9.205 -10.142 15.181 1.00 86.69 87 PRO A N 1
ATOM 642 C CA . PRO A 1 87 ? -10.459 -10.833 15.444 1.00 86.69 87 PRO A CA 1
ATOM 643 C C . PRO A 1 87 ? -11.490 -10.626 14.317 1.00 86.69 87 PRO A C 1
ATOM 645 O O . PRO A 1 87 ? -11.469 -9.602 13.621 1.00 86.69 87 PRO A O 1
ATOM 648 N N . PRO A 1 88 ? -12.433 -11.568 14.129 1.00 83.38 88 PRO A N 1
ATOM 649 C CA . PRO A 1 88 ? -13.517 -11.403 13.167 1.00 83.38 88 PRO A CA 1
ATOM 650 C C . PRO A 1 88 ? -14.304 -10.107 13.410 1.00 83.38 88 PRO A C 1
ATOM 652 O O . PRO A 1 88 ? -14.822 -9.887 14.499 1.00 83.38 88 PRO A O 1
ATOM 655 N N . GLY A 1 89 ? -14.418 -9.264 12.380 1.00 85.12 89 GLY A N 1
ATOM 656 C CA . GLY A 1 89 ? -15.144 -7.988 12.451 1.00 85.12 89 GLY A CA 1
ATOM 657 C C . GLY A 1 89 ? -14.338 -6.800 12.992 1.00 85.12 89 GLY A C 1
ATOM 658 O O . GLY A 1 89 ? -14.840 -5.683 12.954 1.00 85.12 89 GLY A O 1
ATOM 659 N N . GLU A 1 90 ? -13.095 -7.010 13.430 1.00 88.00 90 GLU A N 1
ATOM 660 C CA . GLU A 1 90 ? -12.221 -5.954 13.971 1.00 88.00 90 GLU A CA 1
ATOM 661 C C . GLU A 1 90 ? -11.119 -5.521 12.992 1.00 88.00 90 GLU A C 1
ATOM 663 O O . GLU A 1 90 ? -10.243 -4.730 13.334 1.00 88.00 90 GLU A O 1
ATOM 668 N N . LEU A 1 91 ? -11.142 -6.040 11.761 1.00 88.94 91 LEU A N 1
ATOM 669 C CA . LEU A 1 91 ? -10.154 -5.697 10.747 1.00 88.94 91 LEU A CA 1
ATOM 670 C C . LEU A 1 91 ? -10.328 -4.228 10.309 1.00 88.94 91 LEU A C 1
ATOM 672 O O . LEU A 1 91 ? -11.377 -3.900 9.745 1.00 88.94 91 LEU A O 1
ATOM 676 N N . PRO A 1 92 ? -9.322 -3.354 10.501 1.00 91.88 92 PRO A N 1
ATOM 677 C CA . PRO A 1 92 ? -9.400 -1.985 10.012 1.00 91.88 92 PRO A CA 1
ATOM 678 C C . PRO A 1 92 ? -9.321 -1.950 8.476 1.00 91.88 92 PRO A C 1
ATOM 680 O O . PRO A 1 92 ? -8.853 -2.911 7.859 1.00 91.88 92 PRO A O 1
ATOM 683 N N . PRO A 1 93 ? -9.718 -0.841 7.831 1.00 93.81 93 PRO A N 1
ATOM 684 C CA . PRO A 1 93 ? -9.474 -0.623 6.412 1.00 93.81 93 PRO A CA 1
ATOM 685 C C . PRO A 1 93 ? -7.997 -0.771 6.048 1.00 93.81 93 PRO A C 1
ATOM 687 O O . PRO A 1 93 ? -7.112 -0.241 6.731 1.00 93.81 93 PRO A O 1
ATOM 690 N N . ILE A 1 94 ? -7.735 -1.461 4.940 1.00 94.44 94 ILE A N 1
ATOM 691 C CA . ILE A 1 94 ? -6.387 -1.747 4.459 1.00 94.44 94 ILE A CA 1
ATOM 692 C C . ILE A 1 94 ? -6.236 -1.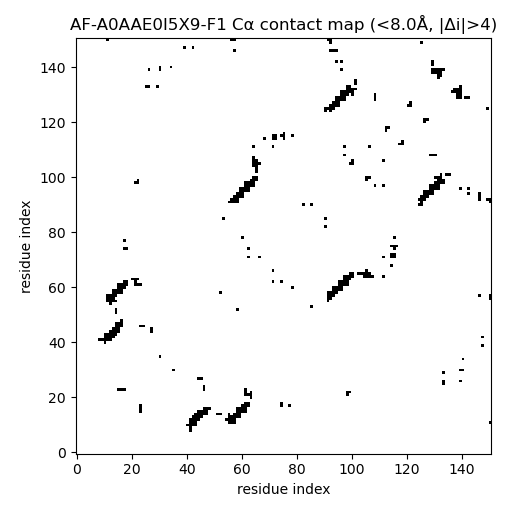307 3.013 1.00 94.44 94 ILE A C 1
ATOM 694 O O . ILE A 1 94 ? -6.970 -1.718 2.116 1.00 94.44 94 ILE A O 1
ATOM 698 N N . VAL A 1 95 ? -5.200 -0.518 2.784 1.00 95.94 95 VAL A N 1
ATOM 699 C CA . VAL A 1 95 ? -4.674 -0.227 1.459 1.00 95.94 95 VAL A CA 1
ATOM 700 C C . VAL A 1 95 ? -3.495 -1.153 1.199 1.00 95.94 95 VAL A C 1
ATOM 702 O O . VAL A 1 95 ? -2.525 -1.142 1.955 1.00 95.94 95 VAL A O 1
ATOM 705 N N . ILE A 1 96 ? -3.533 -1.895 0.098 1.00 96.56 96 ILE A N 1
ATOM 706 C CA . ILE A 1 96 ? -2.343 -2.495 -0.504 1.00 96.56 96 ILE A CA 1
ATOM 707 C C . ILE A 1 96 ? -1.778 -1.485 -1.505 1.00 96.56 96 ILE A C 1
ATOM 709 O O . ILE A 1 96 ? -2.453 -1.107 -2.460 1.00 96.56 96 ILE A O 1
ATOM 713 N N . LEU A 1 97 ? -0.552 -1.015 -1.284 1.00 97.50 97 LEU A N 1
ATOM 714 C CA . LEU A 1 97 ? 0.087 -0.009 -2.129 1.00 97.50 97 LEU A CA 1
ATOM 715 C C . LEU A 1 97 ? 1.242 -0.638 -2.914 1.00 97.50 97 LEU A C 1
ATOM 717 O O . LEU A 1 97 ? 2.318 -0.860 -2.355 1.00 97.50 97 LEU A O 1
ATOM 721 N N . GLY A 1 98 ? 1.018 -0.910 -4.202 1.00 97.62 98 GLY A N 1
ATOM 722 C CA . GLY A 1 98 ? 2.044 -1.390 -5.132 1.00 97.62 98 GLY A CA 1
ATOM 723 C C . GLY A 1 98 ? 2.930 -0.233 -5.592 1.00 97.62 98 GLY A C 1
ATOM 724 O O . GLY A 1 98 ? 2.470 0.636 -6.327 1.00 97.62 98 GLY A O 1
ATOM 725 N N . THR A 1 99 ? 4.177 -0.166 -5.135 1.00 97.31 99 THR A N 1
ATOM 726 C CA . THR A 1 99 ? 5.075 0.977 -5.346 1.00 97.31 99 THR A CA 1
ATOM 727 C C . THR A 1 99 ? 6.055 0.766 -6.496 1.00 97.31 99 THR A C 1
ATOM 729 O O . THR A 1 99 ? 6.202 -0.331 -7.022 1.00 97.31 99 THR A O 1
ATOM 732 N N . LYS A 1 100 ? 6.770 1.841 -6.857 1.00 96.25 100 LYS A N 1
ATOM 733 C CA . LYS A 1 100 ? 7.857 1.850 -7.849 1.00 96.25 100 LYS A CA 1
ATOM 734 C C . LYS A 1 100 ? 7.409 1.503 -9.271 1.00 96.25 100 LYS A C 1
ATOM 736 O O . LYS A 1 100 ? 8.211 1.026 -10.066 1.00 96.25 100 LYS A O 1
ATOM 741 N N . ILE A 1 101 ? 6.164 1.831 -9.627 1.00 97.31 101 ILE A N 1
ATOM 742 C CA . ILE A 1 101 ? 5.656 1.648 -11.000 1.00 97.31 101 ILE A CA 1
ATOM 743 C C . ILE A 1 101 ? 6.416 2.463 -12.056 1.00 97.31 101 ILE A C 1
ATOM 745 O O . ILE A 1 101 ? 6.272 2.225 -13.247 1.00 97.31 101 ILE A O 1
ATOM 749 N N . ASP A 1 102 ? 7.229 3.426 -11.618 1.00 96.62 102 ASP A N 1
ATOM 750 C CA . ASP A 1 102 ? 8.136 4.200 -12.465 1.00 96.62 102 ASP A CA 1
ATOM 751 C C . ASP A 1 102 ? 9.359 3.422 -12.960 1.00 96.62 102 ASP A C 1
ATOM 753 O O . ASP A 1 102 ? 10.101 3.906 -13.818 1.00 96.62 102 ASP A O 1
ATOM 757 N N . ARG A 1 103 ? 9.621 2.244 -12.394 1.00 96.19 103 ARG A N 1
ATOM 758 C CA . ARG A 1 103 ? 10.842 1.492 -12.654 1.00 96.19 103 ARG A CA 1
ATOM 759 C C . ARG A 1 103 ? 10.659 0.498 -13.797 1.00 96.19 103 ARG A C 1
ATOM 761 O O . ARG A 1 103 ? 9.576 -0.063 -13.968 1.00 96.19 103 ARG A O 1
ATOM 768 N N . PRO A 1 104 ? 11.739 0.211 -14.547 1.00 94.50 104 PRO A N 1
ATOM 769 C CA . PRO A 1 104 ? 11.752 -0.923 -15.456 1.00 94.50 104 PRO A CA 1
ATOM 770 C C . PRO A 1 104 ? 11.353 -2.202 -14.717 1.00 94.50 104 PRO A C 1
ATOM 772 O O . PRO A 1 104 ? 11.758 -2.397 -13.572 1.00 94.50 104 PRO A O 1
ATOM 775 N N . TYR A 1 105 ? 10.598 -3.065 -15.396 1.00 93.19 105 TYR A N 1
ATOM 776 C CA . TYR A 1 105 ? 10.124 -4.356 -14.879 1.00 93.19 105 TYR A CA 1
ATOM 777 C C . TYR A 1 105 ? 9.089 -4.284 -13.751 1.00 93.19 105 TYR A C 1
ATOM 779 O O . TYR A 1 105 ? 8.735 -5.328 -13.209 1.00 93.19 105 TYR A O 1
ATOM 787 N N . ALA A 1 106 ? 8.570 -3.097 -13.420 1.00 97.12 106 ALA A N 1
ATOM 788 C CA . ALA A 1 106 ? 7.425 -3.006 -12.528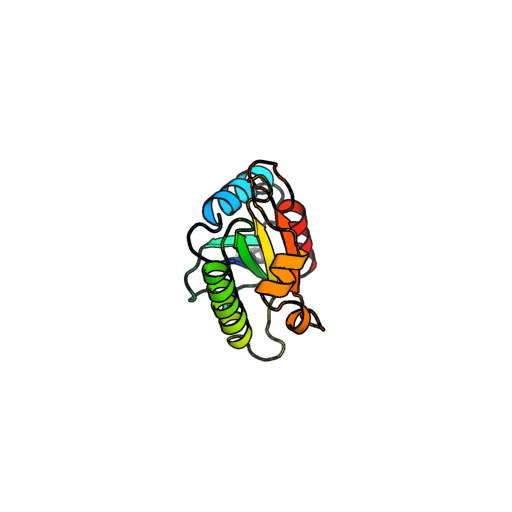 1.00 97.12 106 ALA A CA 1
ATOM 789 C C . ALA A 1 106 ? 6.235 -3.777 -13.115 1.00 97.12 106 ALA A C 1
ATOM 791 O O . ALA A 1 106 ? 5.859 -3.571 -14.272 1.00 97.12 106 ALA A O 1
ATOM 792 N N . VAL A 1 107 ? 5.655 -4.672 -12.319 1.00 98.00 107 VAL A N 1
ATOM 793 C CA . VAL A 1 107 ? 4.500 -5.463 -12.739 1.00 98.00 107 VAL A CA 1
ATOM 794 C C . VAL A 1 107 ? 3.197 -4.686 -12.590 1.00 98.00 107 VAL A C 1
ATOM 796 O O . VAL A 1 107 ? 3.071 -3.7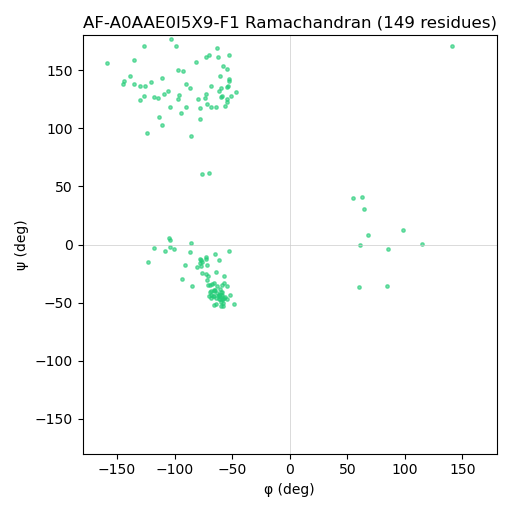56 -11.791 1.00 98.00 107 VAL A O 1
ATOM 799 N N . GLU A 1 108 ? 2.203 -5.103 -13.365 1.00 96.88 108 GLU A N 1
ATOM 800 C CA . GLU A 1 108 ? 0.853 -4.556 -13.305 1.00 96.88 108 GLU A CA 1
ATOM 801 C C . GLU A 1 108 ? 0.106 -5.008 -12.041 1.00 96.88 108 GLU A C 1
ATOM 803 O O . GLU A 1 108 ? 0.427 -6.021 -11.414 1.00 96.88 108 GLU A O 1
ATOM 808 N N . GLU A 1 109 ? -0.955 -4.279 -11.701 1.00 96.31 109 GLU A N 1
ATOM 809 C CA . GLU A 1 109 ? -1.808 -4.546 -10.539 1.00 96.31 109 GLU A CA 1
ATOM 810 C C . GLU A 1 109 ? -2.319 -5.994 -10.488 1.00 96.31 109 GLU A C 1
ATOM 812 O O . GLU A 1 109 ? -2.249 -6.642 -9.444 1.00 96.31 109 GLU A O 1
ATOM 817 N N . ALA A 1 110 ? -2.766 -6.535 -11.626 1.00 95.94 110 ALA A N 1
ATOM 818 C CA . ALA A 1 110 ? -3.289 -7.897 -11.717 1.00 95.94 110 ALA A CA 1
ATOM 819 C C . ALA A 1 110 ? -2.263 -8.957 -11.279 1.00 95.94 110 ALA A C 1
ATOM 821 O O . ALA A 1 110 ? -2.628 -9.959 -10.658 1.00 95.94 110 ALA A O 1
ATOM 822 N N . VAL A 1 111 ? -0.973 -8.721 -11.551 1.00 96.75 111 VAL A N 1
ATOM 823 C CA . VAL A 1 111 ? 0.107 -9.618 -11.126 1.00 96.75 111 VAL A CA 1
ATOM 824 C C . VAL A 1 111 ? 0.251 -9.579 -9.611 1.00 96.75 111 VAL A C 1
ATOM 826 O O . VAL A 1 111 ? 0.296 -10.637 -8.989 1.00 96.75 111 VAL A O 1
ATOM 829 N N . LEU A 1 112 ? 0.258 -8.394 -8.994 1.00 96.38 112 LEU A N 1
ATOM 830 C CA . LEU A 1 112 ? 0.350 -8.287 -7.535 1.00 96.38 112 LEU A CA 1
ATOM 831 C C . LEU A 1 112 ? -0.888 -8.861 -6.836 1.00 96.38 112 LEU A C 1
ATOM 833 O O . LEU A 1 112 ? -0.738 -9.576 -5.847 1.00 96.38 112 LEU A O 1
ATOM 837 N N . ILE A 1 113 ? -2.093 -8.636 -7.372 1.00 95.12 113 ILE A N 1
ATOM 838 C CA . ILE A 1 113 ? -3.333 -9.254 -6.871 1.00 95.12 113 ILE A CA 1
ATOM 839 C C . ILE A 1 113 ? -3.198 -10.778 -6.834 1.00 95.12 113 ILE A C 1
ATOM 841 O O . ILE A 1 113 ? -3.526 -11.402 -5.820 1.00 95.12 113 ILE A O 1
ATOM 845 N N . HIS A 1 114 ? -2.694 -11.375 -7.918 1.00 95.56 114 HIS A N 1
ATOM 846 C CA . HIS A 1 114 ? -2.467 -12.814 -8.001 1.00 95.56 114 HIS A CA 1
ATOM 847 C C . HIS A 1 114 ? -1.383 -13.277 -7.016 1.00 95.56 114 HIS A C 1
ATOM 849 O O . HIS A 1 114 ? -1.620 -14.180 -6.211 1.00 95.56 114 HIS A O 1
ATOM 855 N N . GLN A 1 115 ? -0.211 -12.637 -7.032 1.00 96.38 115 GLN A N 1
ATOM 856 C CA . GLN A 1 115 ? 0.942 -13.033 -6.218 1.00 96.38 115 GLN A CA 1
ATOM 857 C C . GLN A 1 115 ? 0.675 -12.916 -4.716 1.00 96.38 115 GLN A C 1
ATOM 859 O O . GLN A 1 115 ? 1.100 -13.772 -3.946 1.00 96.38 115 GLN A O 1
ATOM 864 N N . LEU A 1 116 ? -0.088 -11.907 -4.295 1.00 95.69 116 LEU A N 1
ATOM 865 C CA . LEU A 1 116 ? -0.469 -11.698 -2.897 1.00 95.69 116 LEU A CA 1
ATOM 866 C C . LEU A 1 116 ? -1.736 -12.477 -2.501 1.00 95.69 116 LEU A C 1
ATOM 868 O O . LEU A 1 116 ? -2.090 -12.520 -1.323 1.00 95.69 116 LEU A O 1
ATOM 872 N N . GLY A 1 117 ? -2.419 -13.122 -3.453 1.00 94.25 117 GLY A N 1
ATOM 873 C CA . GLY A 1 117 ? -3.663 -13.853 -3.205 1.00 94.25 117 GLY A CA 1
ATOM 874 C C . GLY A 1 117 ? -4.797 -12.954 -2.707 1.00 94.25 117 GLY A C 1
ATOM 875 O O . GLY A 1 117 ? -5.508 -13.331 -1.779 1.00 94.25 117 GLY A O 1
ATOM 876 N N . LEU A 1 118 ? -4.947 -11.753 -3.276 1.00 91.12 118 LEU A N 1
ATOM 877 C CA . LEU A 1 118 ? -5.941 -10.774 -2.810 1.00 91.12 118 LEU A CA 1
ATOM 878 C C . LEU A 1 118 ? -7.370 -11.104 -3.248 1.00 91.12 118 LEU A C 1
ATOM 880 O O . LEU A 1 118 ? -8.309 -10.691 -2.575 1.00 91.12 118 LEU A O 1
ATOM 884 N N . ALA A 1 119 ? -7.554 -11.856 -4.336 1.00 85.50 119 ALA A N 1
ATOM 885 C CA . ALA A 1 119 ? -8.884 -12.194 -4.855 1.00 85.50 119 ALA A CA 1
ATOM 886 C C . ALA A 1 119 ? -9.787 -12.855 -3.793 1.00 85.50 119 ALA A C 1
ATOM 888 O O . ALA A 1 119 ? -10.980 -12.576 -3.726 1.00 85.50 119 ALA A O 1
ATOM 889 N N . GLU A 1 120 ? -9.199 -13.671 -2.917 1.00 76.44 120 GLU A N 1
ATOM 890 C CA . GLU A 1 120 ? -9.895 -14.354 -1.819 1.00 76.44 120 GLU A CA 1
ATOM 891 C C . GLU A 1 120 ? -10.127 -13.446 -0.597 1.00 76.44 120 GLU A C 1
ATOM 893 O O . GLU A 1 120 ? -10.982 -13.723 0.242 1.00 76.44 120 GLU A O 1
ATOM 898 N N . LEU A 1 121 ? -9.374 -12.348 -0.486 1.00 78.31 121 LEU A N 1
ATOM 899 C CA . LEU A 1 121 ? -9.394 -11.438 0.660 1.00 78.31 121 LEU A CA 1
ATOM 900 C C . LEU A 1 121 ? -10.361 -10.262 0.474 1.00 78.31 121 LEU A C 1
ATOM 902 O O . LEU A 1 121 ? -10.908 -9.766 1.457 1.00 78.31 121 LEU A O 1
ATOM 906 N N . VAL A 1 122 ? -10.581 -9.825 -0.769 1.00 72.00 122 VAL A N 1
ATOM 907 C CA . VAL A 1 122 ? -11.379 -8.631 -1.113 1.00 72.00 122 VAL A CA 1
ATOM 908 C C . VAL A 1 122 ? -12.897 -8.875 -0.995 1.00 72.00 122 VAL A C 1
ATOM 910 O O . VAL A 1 122 ? -13.670 -7.925 -0.910 1.00 72.00 122 VAL A O 1
ATOM 913 N N . GLY A 1 123 ? -13.350 -10.132 -0.905 1.00 61.59 123 GLY A N 1
ATOM 914 C CA . GLY A 1 123 ? -14.766 -10.531 -0.851 1.00 61.59 123 GLY A CA 1
ATOM 915 C C . GLY A 1 123 ? -15.514 -10.185 0.449 1.00 61.59 123 GLY A C 1
ATOM 916 O O . GLY A 1 123 ? -15.993 -11.085 1.133 1.00 61.59 123 GLY A O 1
ATOM 917 N N . GLY A 1 124 ? 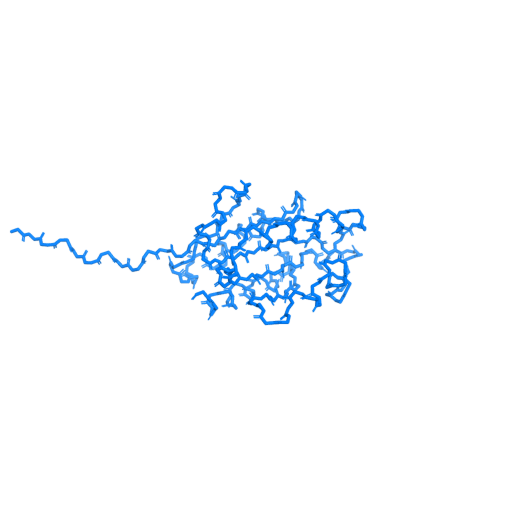-15.620 -8.895 0.787 1.00 66.69 124 GLY A N 1
ATOM 918 C CA . GLY A 1 124 ? -16.380 -8.364 1.930 1.00 66.69 124 GLY A CA 1
ATOM 919 C C . GLY A 1 124 ? -15.536 -7.693 3.019 1.00 66.69 124 GLY A C 1
ATOM 920 O O . GLY A 1 124 ? -16.088 -7.224 4.012 1.00 66.69 124 GLY A O 1
ATOM 921 N N . ARG A 1 125 ? -14.210 -7.634 2.851 1.00 77.00 125 ARG A N 1
ATOM 922 C CA . ARG A 1 125 ? -13.296 -6.926 3.762 1.00 77.00 125 ARG A CA 1
ATOM 923 C C . ARG A 1 125 ? -12.987 -5.530 3.212 1.00 77.00 125 ARG A C 1
ATOM 925 O O . ARG A 1 125 ? -12.951 -5.375 1.992 1.00 77.00 125 ARG A O 1
ATOM 932 N N . PRO A 1 126 ? -12.707 -4.528 4.061 1.00 84.75 126 PRO A N 1
ATOM 933 C CA . PRO A 1 126 ? -12.328 -3.189 3.612 1.00 84.75 126 PRO A CA 1
ATOM 934 C C . PRO A 1 126 ? -10.870 -3.174 3.115 1.00 84.75 126 PRO A C 1
ATOM 936 O O . PRO A 1 126 ? -10.020 -2.504 3.690 1.00 84.75 126 PRO A O 1
ATOM 939 N N . ILE A 1 127 ? -10.556 -3.955 2.077 1.00 92.19 127 ILE A N 1
ATOM 940 C CA . ILE A 1 127 ? -9.222 -4.064 1.476 1.00 92.19 127 ILE A CA 1
ATOM 941 C C . ILE A 1 127 ? -9.299 -3.590 0.027 1.00 92.19 127 ILE A C 1
ATOM 943 O O . ILE A 1 127 ? -10.109 -4.098 -0.745 1.00 92.19 127 ILE A O 1
ATOM 947 N N . THR A 1 128 ? -8.433 -2.655 -0.355 1.00 93.75 128 THR A N 1
ATOM 948 C CA . THR A 1 128 ? -8.312 -2.180 -1.741 1.00 93.75 128 THR A CA 1
ATOM 949 C C . THR A 1 128 ? -6.851 -2.083 -2.161 1.00 93.75 128 THR A C 1
ATOM 951 O O . THR A 1 128 ? -5.966 -1.961 -1.312 1.00 93.75 128 THR A O 1
ATOM 954 N N . MET A 1 129 ? -6.594 -2.103 -3.468 1.00 95.12 129 MET A N 1
ATOM 955 C CA . MET A 1 129 ? -5.259 -1.936 -4.033 1.00 95.12 129 MET A CA 1
ATOM 956 C C . MET A 1 129 ? -5.131 -0.609 -4.785 1.00 95.12 129 MET A C 1
ATOM 958 O O . MET A 1 129 ? -6.077 -0.147 -5.415 1.00 95.12 129 MET A O 1
ATOM 962 N N . PHE A 1 130 ? -3.955 0.010 -4.689 1.00 97.19 130 PHE A N 1
ATOM 963 C CA . PHE A 1 130 ? -3.559 1.149 -5.510 1.00 97.19 130 PHE A CA 1
ATOM 964 C C . PHE A 1 130 ? -2.130 0.956 -6.011 1.00 97.19 130 PHE A C 1
ATOM 966 O O . PHE A 1 130 ? -1.234 0.578 -5.250 1.00 97.19 130 PHE A O 1
ATOM 973 N N . MET A 1 131 ? -1.904 1.285 -7.279 1.00 97.75 131 MET A N 1
ATOM 974 C CA . MET A 1 131 ? -0.570 1.358 -7.869 1.00 97.75 131 MET A CA 1
ATOM 975 C C . MET A 1 131 ? -0.005 2.770 -7.712 1.00 97.75 131 MET A C 1
ATOM 977 O O . MET A 1 131 ? -0.716 3.760 -7.873 1.00 97.75 131 MET A O 1
ATOM 981 N N . CYS A 1 132 ? 1.276 2.876 -7.372 1.00 96.56 132 CYS A N 1
ATOM 982 C CA . CYS A 1 132 ? 1.871 4.105 -6.871 1.00 96.56 132 CYS A CA 1
ATOM 983 C C . CYS A 1 132 ? 3.313 4.300 -7.350 1.00 96.56 132 CYS A C 1
ATOM 985 O O . CYS A 1 132 ? 4.147 3.395 -7.315 1.00 96.56 132 CYS A O 1
ATOM 987 N N . SER A 1 133 ? 3.653 5.547 -7.672 1.00 96.56 133 SER A N 1
ATOM 988 C CA . SER A 1 133 ? 5.041 5.999 -7.766 1.00 96.56 133 SER A CA 1
ATOM 989 C C . SER A 1 133 ? 5.213 7.276 -6.957 1.00 96.56 133 SER A C 1
ATOM 991 O O . SER A 1 133 ? 4.538 8.280 -7.182 1.00 96.56 133 SER A O 1
ATOM 993 N N . VAL A 1 134 ? 6.165 7.250 -6.024 1.00 93.50 134 VAL A N 1
ATOM 994 C CA . VAL A 1 134 ? 6.543 8.449 -5.271 1.00 93.50 134 VAL A CA 1
ATOM 995 C C . VAL A 1 134 ? 7.288 9.441 -6.166 1.00 93.50 134 VAL A C 1
ATOM 997 O O . VAL A 1 134 ? 7.101 10.645 -6.019 1.00 93.50 134 VAL A O 1
ATOM 1000 N N . ASP A 1 135 ? 8.093 8.948 -7.113 1.00 93.00 135 ASP A N 1
ATOM 1001 C CA . ASP A 1 135 ? 8.852 9.796 -8.039 1.00 93.00 135 ASP A CA 1
ATOM 1002 C C . ASP A 1 135 ? 7.926 10.521 -9.025 1.00 93.00 135 ASP A C 1
ATOM 1004 O O . ASP A 1 135 ? 8.099 11.714 -9.269 1.00 93.00 135 ASP A O 1
ATOM 1008 N N . TRP A 1 136 ? 6.887 9.843 -9.521 1.00 95.31 136 TRP A N 1
ATOM 1009 C CA . TRP A 1 136 ? 5.867 10.453 -10.384 1.00 95.31 136 TRP A CA 1
ATOM 1010 C C . TRP A 1 136 ? 4.731 11.141 -9.624 1.00 95.31 136 TRP A C 1
ATOM 1012 O O . TRP A 1 136 ? 3.817 11.676 -10.245 1.00 95.31 136 TRP A O 1
ATOM 1022 N N . LYS A 1 137 ? 4.774 11.151 -8.287 1.00 93.69 137 LYS A N 1
ATOM 1023 C CA . LYS A 1 137 ? 3.730 11.732 -7.432 1.00 93.69 137 LYS A CA 1
ATOM 1024 C C . LYS A 1 137 ? 2.320 11.177 -7.698 1.00 93.69 137 LYS A C 1
ATOM 1026 O O . LYS A 1 137 ? 1.343 11.927 -7.694 1.00 93.69 137 LYS A O 1
ATOM 1031 N N . PHE A 1 138 ? 2.225 9.871 -7.930 1.00 95.25 138 PHE A N 1
ATOM 1032 C CA . PHE A 1 138 ? 1.023 9.198 -8.421 1.00 95.25 138 PHE A CA 1
ATOM 1033 C C . PHE A 1 138 ? 0.523 8.114 -7.455 1.00 95.25 138 PHE A C 1
ATOM 1035 O O . PHE A 1 138 ? 1.326 7.359 -6.900 1.00 95.25 138 PHE A O 1
ATOM 1042 N N . GLY A 1 139 ? -0.799 8.013 -7.284 1.00 95.19 139 GLY A N 1
ATOM 1043 C CA . GLY A 1 139 ? -1.503 6.888 -6.656 1.00 95.19 139 GLY A CA 1
ATOM 1044 C C . GLY A 1 139 ? -1.599 6.924 -5.129 1.00 95.19 139 GLY A C 1
ATOM 1045 O O . GLY A 1 139 ? -2.616 6.531 -4.560 1.00 95.19 139 GLY A O 1
ATOM 1046 N N . TYR A 1 140 ? -0.576 7.420 -4.423 1.00 93.75 140 TYR A N 1
ATOM 1047 C CA . TYR A 1 140 ? -0.621 7.471 -2.953 1.00 93.75 140 TYR A CA 1
ATOM 1048 C C . TYR A 1 140 ? -1.609 8.509 -2.411 1.00 93.75 140 TYR A C 1
ATOM 1050 O O . TYR A 1 140 ? -2.113 8.340 -1.306 1.00 93.75 140 TYR A O 1
ATOM 1058 N N . LYS A 1 141 ? -1.917 9.587 -3.140 1.00 92.44 141 LYS A N 1
ATOM 1059 C CA . LYS A 1 141 ? -2.882 10.589 -2.653 1.00 92.44 141 LYS A CA 1
ATOM 1060 C C . LYS A 1 141 ? -4.291 10.016 -2.650 1.00 92.44 141 LYS A C 1
ATOM 1062 O O . LYS A 1 141 ? -5.014 10.159 -1.669 1.00 92.44 141 LYS A O 1
ATOM 1067 N N . GLU A 1 142 ? -4.640 9.328 -3.728 1.00 93.69 142 GLU A N 1
ATOM 1068 C CA . GLU A 1 142 ? -5.890 8.603 -3.907 1.00 93.69 142 GLU A CA 1
ATOM 1069 C C . GLU A 1 142 ? -6.017 7.496 -2.860 1.00 93.69 142 GLU A C 1
ATOM 1071 O O . GLU A 1 142 ? -7.055 7.388 -2.213 1.00 93.69 142 GLU A O 1
ATOM 1076 N N . ALA A 1 143 ? -4.934 6.757 -2.611 1.00 94.44 143 ALA A N 1
ATOM 1077 C CA . ALA A 1 143 ? -4.896 5.720 -1.590 1.00 94.44 143 ALA A CA 1
ATOM 1078 C C . ALA A 1 143 ? -5.166 6.261 -0.175 1.00 94.44 143 ALA A C 1
ATOM 1080 O O . ALA A 1 143 ? -5.991 5.717 0.557 1.00 94.44 143 ALA A O 1
ATOM 1081 N N . PHE A 1 144 ? -4.510 7.359 0.215 1.00 91.81 144 PHE A N 1
ATOM 1082 C CA . PHE A 1 144 ? -4.724 7.975 1.529 1.00 91.81 144 PHE A CA 1
ATOM 1083 C C . PHE A 1 144 ? -6.083 8.678 1.641 1.00 91.81 144 PHE A C 1
ATOM 1085 O O . PHE A 1 144 ? -6.662 8.706 2.729 1.00 91.81 144 PHE A O 1
ATOM 1092 N N . LYS A 1 145 ? -6.621 9.204 0.534 1.00 91.12 145 LYS A N 1
ATOM 1093 C CA . LYS A 1 145 ? -7.993 9.720 0.476 1.00 91.12 145 LYS A CA 1
ATOM 1094 C C . LYS A 1 145 ? -9.005 8.598 0.710 1.00 91.12 145 LYS A C 1
ATOM 1096 O O . LYS A 1 145 ? -9.835 8.732 1.603 1.00 91.12 145 LYS A O 1
ATOM 1101 N N . TRP A 1 146 ? -8.891 7.492 -0.028 1.00 93.00 146 TRP A N 1
ATOM 1102 C CA . TRP A 1 146 ? -9.746 6.319 0.160 1.00 93.00 146 TRP A CA 1
ATOM 1103 C C . TRP A 1 146 ? -9.670 5.824 1.600 1.00 93.00 146 TRP A C 1
ATOM 1105 O O . TRP A 1 146 ? -10.701 5.596 2.224 1.00 93.00 146 TRP A O 1
ATOM 1115 N N . LEU A 1 147 ? -8.458 5.734 2.159 1.00 91.25 147 LEU A N 1
ATOM 1116 C CA . LEU A 1 147 ? -8.288 5.306 3.540 1.00 91.25 147 LEU A CA 1
ATOM 1117 C C . LEU A 1 147 ? -9.068 6.228 4.481 1.00 91.25 147 LEU A C 1
ATOM 1119 O O . LEU A 1 147 ? -9.887 5.742 5.246 1.00 91.25 147 LEU A O 1
ATOM 1123 N N . SER A 1 148 ? -8.900 7.548 4.355 1.00 87.81 148 SER A N 1
ATOM 1124 C CA . SER A 1 148 ? -9.624 8.538 5.162 1.00 87.81 148 SER A CA 1
ATOM 1125 C C . SER A 1 148 ? -11.149 8.440 5.072 1.00 87.81 148 SER A C 1
ATOM 1127 O O . SER A 1 148 ? -11.815 8.781 6.045 1.00 87.81 148 SER A O 1
ATOM 1129 N N . GLU A 1 149 ? -11.700 8.048 3.924 1.00 89.56 149 GLU A N 1
ATOM 1130 C CA . GLU A 1 149 ? -13.147 7.891 3.717 1.00 89.56 149 GLU A CA 1
ATOM 1131 C C . GLU A 1 149 ? -13.691 6.595 4.338 1.00 89.56 149 GLU A C 1
ATOM 1133 O O . GLU A 1 149 ? -14.893 6.491 4.573 1.00 89.56 149 GLU A O 1
ATOM 1138 N N . ASN A 1 150 ? -12.813 5.630 4.629 1.00 90.44 150 ASN A N 1
ATOM 1139 C CA . ASN A 1 150 ? -13.169 4.321 5.175 1.00 90.44 150 ASN A CA 1
ATOM 1140 C C . ASN A 1 150 ? -12.774 4.144 6.655 1.00 90.44 150 ASN A C 1
ATOM 1142 O O . ASN A 1 150 ? -13.129 3.124 7.240 1.00 90.44 150 ASN A O 1
ATOM 1146 N N . LEU A 1 151 ? -12.062 5.109 7.258 1.00 86.25 151 LEU A N 1
ATOM 1147 C CA . LEU A 1 151 ? -11.664 5.110 8.677 1.00 86.25 151 LEU A CA 1
ATOM 1148 C C . LEU A 1 151 ? -12.826 5.299 9.654 1.00 86.25 151 LEU A C 1
ATOM 1150 O O . LEU A 1 151 ? -13.581 6.284 9.495 1.00 86.25 151 LEU A O 1
#